Protein AF-A0A0C1E890-F1 (afdb_monomer)

Sequence (76 aa):
FSQKVRVHKLSWNPSPDKNASGYLLIRNGKTIASIPAKGPFTFSDVRKKKKGADVYQLYAFTKTGLKSSTLTLVVP

Structure (mmCIF, N/CA/C/O backbone):
data_AF-A0A0C1E890-F1
#
_entry.id   AF-A0A0C1E890-F1
#
loop_
_atom_site.group_PDB
_atom_site.id
_atom_site.type_symbol
_atom_site.label_atom_id
_atom_site.label_alt_id
_atom_site.label_comp_id
_atom_site.label_asym_id
_atom_site.label_entity_id
_atom_site.label_seq_id
_atom_site.pdbx_PDB_ins_code
_atom_site.Cartn_x
_atom_site.Cartn_y
_atom_site.Cartn_z
_atom_site.occupancy
_atom_site.B_iso_or_equiv
_atom_site.auth_seq_id
_atom_site.auth_comp_id
_atom_site.auth_asym_id
_atom_site.auth_atom_id
_atom_site.pdbx_PDB_model_num
ATOM 1 N N . PHE A 1 1 ? -16.988 -9.674 27.465 1.00 39.50 1 PHE A N 1
ATOM 2 C CA . PHE A 1 1 ? -16.961 -8.675 26.374 1.00 39.50 1 PHE A CA 1
ATOM 3 C C . PHE A 1 1 ? -16.412 -9.322 25.104 1.00 39.50 1 PHE A C 1
ATOM 5 O O . PHE A 1 1 ? -15.211 -9.543 25.035 1.00 39.50 1 PHE A O 1
ATOM 12 N N . SER A 1 2 ? -17.239 -9.652 24.106 1.00 46.16 2 SER A N 1
ATOM 13 C CA . SER A 1 2 ? -16.724 -10.169 22.824 1.00 46.16 2 SER A CA 1
ATOM 14 C C . SER A 1 2 ? -16.310 -9.004 21.924 1.00 46.16 2 SER A C 1
ATOM 16 O O . SER A 1 2 ? -17.151 -8.373 21.284 1.00 46.16 2 SER A O 1
ATOM 18 N N . GLN A 1 3 ? -15.014 -8.682 21.888 1.00 44.31 3 GLN A N 1
ATOM 19 C CA . GLN A 1 3 ? -14.473 -7.762 20.886 1.00 44.31 3 GLN A CA 1
ATOM 20 C C . GLN A 1 3 ? -14.508 -8.446 19.514 1.00 44.31 3 GLN A C 1
ATOM 22 O O . GLN A 1 3 ? -13.747 -9.371 19.249 1.00 44.31 3 GLN A O 1
ATOM 27 N N . LYS A 1 4 ? -15.393 -7.983 18.624 1.00 54.62 4 LYS A N 1
ATOM 28 C CA . LYS A 1 4 ? -15.342 -8.343 17.201 1.00 54.62 4 LYS A CA 1
ATOM 29 C C . LYS A 1 4 ? -14.130 -7.656 16.571 1.00 54.62 4 LYS A C 1
ATOM 31 O O . LYS A 1 4 ? -14.167 -6.455 16.308 1.00 54.62 4 LYS A O 1
ATOM 36 N N . VAL A 1 5 ? -13.064 -8.415 16.348 1.00 56.81 5 VAL A N 1
ATOM 37 C CA . VAL A 1 5 ? -11.899 -7.981 15.570 1.00 56.81 5 VAL A CA 1
ATOM 38 C C . VAL A 1 5 ? -12.217 -8.165 14.084 1.00 56.81 5 VAL A C 1
ATOM 40 O O . VAL A 1 5 ? -12.697 -9.224 13.686 1.00 56.81 5 VAL A O 1
ATOM 43 N N . ARG A 1 6 ? -11.977 -7.139 13.259 1.00 63.56 6 ARG A N 1
ATOM 44 C CA . ARG A 1 6 ? -12.015 -7.260 11.791 1.00 63.56 6 ARG A CA 1
ATOM 45 C C . ARG A 1 6 ? -10.589 -7.301 11.264 1.00 63.56 6 ARG A C 1
ATOM 47 O O . ARG A 1 6 ? -9.757 -6.512 11.704 1.00 63.56 6 ARG A O 1
ATOM 54 N N . VAL A 1 7 ? -10.327 -8.213 10.332 1.00 73.75 7 VAL A N 1
ATOM 55 C CA . VAL A 1 7 ? -9.043 -8.318 9.634 1.00 73.75 7 VAL A CA 1
ATOM 56 C C . VAL A 1 7 ? -9.295 -8.044 8.160 1.00 73.75 7 VAL A C 1
ATOM 58 O O . VAL A 1 7 ? -9.994 -8.819 7.511 1.00 73.75 7 VAL A O 1
ATOM 61 N N . HIS A 1 8 ? -8.753 -6.946 7.638 1.00 79.38 8 HIS A N 1
ATOM 62 C CA . HIS A 1 8 ? -8.760 -6.676 6.202 1.00 79.38 8 HIS A CA 1
ATOM 63 C C . HIS A 1 8 ? -7.481 -7.251 5.600 1.00 79.38 8 HIS A C 1
ATOM 65 O O . HIS A 1 8 ? -6.376 -6.845 5.967 1.00 79.38 8 HIS A O 1
ATOM 71 N N . LYS A 1 9 ? -7.634 -8.231 4.705 1.00 84.00 9 LYS A N 1
ATOM 72 C CA . LYS A 1 9 ? -6.520 -8.798 3.943 1.00 84.00 9 LYS A CA 1
ATOM 73 C C . LYS A 1 9 ? -6.406 -8.048 2.627 1.00 84.00 9 LYS A C 1
ATOM 75 O O . LYS A 1 9 ? -7.328 -8.069 1.820 1.00 84.00 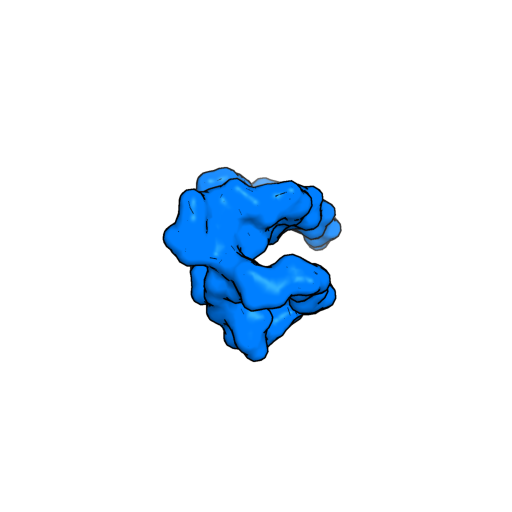9 LYS A O 1
ATOM 80 N N . LEU A 1 10 ? -5.275 -7.389 2.438 1.00 84.44 10 LEU A N 1
ATOM 81 C CA . LEU A 1 10 ? -4.934 -6.663 1.227 1.00 84.44 10 LEU A CA 1
ATOM 82 C C . LEU A 1 10 ? -3.874 -7.463 0.484 1.00 84.44 10 LEU A C 1
ATOM 84 O O . LEU A 1 10 ? -2.912 -7.931 1.095 1.00 84.44 10 LEU A O 1
ATOM 88 N N . SER A 1 11 ? -4.040 -7.598 -0.822 1.00 85.81 11 SER A N 1
ATOM 89 C CA . SER A 1 11 ? -3.069 -8.215 -1.720 1.00 85.81 11 SER A CA 1
ATOM 90 C C . SER A 1 11 ? -2.968 -7.377 -2.980 1.00 85.81 11 SER A C 1
ATOM 92 O O . SER A 1 11 ? -3.983 -6.884 -3.472 1.00 85.81 11 SER A O 1
ATOM 94 N N . TRP A 1 12 ? -1.759 -7.219 -3.501 1.00 84.81 12 TRP A N 1
ATOM 95 C CA . TRP A 1 12 ? -1.509 -6.474 -4.729 1.00 84.81 12 TRP A CA 1
ATOM 96 C C . TRP A 1 12 ? -0.411 -7.150 -5.543 1.00 84.81 12 TRP A C 1
ATOM 98 O O . TRP A 1 12 ? 0.348 -7.973 -5.035 1.00 84.81 12 TRP A O 1
ATOM 108 N N . ASN A 1 13 ? -0.320 -6.804 -6.822 1.00 85.00 13 ASN A N 1
ATOM 109 C CA . ASN A 1 13 ? 0.773 -7.256 -7.669 1.00 85.00 13 ASN A CA 1
ATOM 110 C C . ASN A 1 13 ? 2.006 -6.359 -7.468 1.00 85.00 13 ASN A C 1
ATOM 112 O O . ASN A 1 13 ? 1.849 -5.150 -7.264 1.00 85.00 13 ASN A O 1
ATOM 116 N N . PRO A 1 14 ? 3.230 -6.912 -7.541 1.00 83.88 14 PRO A N 1
ATOM 117 C CA . PRO A 1 14 ? 4.440 -6.102 -7.581 1.00 83.88 14 PRO A CA 1
ATOM 118 C C . PRO A 1 14 ? 4.378 -5.046 -8.686 1.00 83.88 14 PRO A C 1
ATOM 120 O O . PRO A 1 14 ? 3.898 -5.311 -9.788 1.00 83.88 14 PRO A O 1
ATOM 123 N N . SER A 1 15 ? 4.920 -3.864 -8.401 1.00 82.25 15 SER A N 1
ATOM 124 C CA . SER A 1 15 ? 5.140 -2.830 -9.407 1.00 82.25 15 SER A CA 1
ATOM 125 C C . SER A 1 15 ? 6.081 -3.353 -10.503 1.00 82.25 15 SER A C 1
ATOM 127 O O . SER A 1 15 ? 7.109 -3.951 -10.175 1.00 82.25 15 SER A O 1
ATOM 129 N N . PRO A 1 16 ? 5.792 -3.097 -11.793 1.00 77.88 16 PRO A N 1
ATOM 130 C CA . PRO A 1 16 ? 6.715 -3.413 -12.881 1.00 77.88 16 PRO A CA 1
ATOM 131 C C . PRO A 1 16 ? 7.976 -2.529 -12.860 1.00 77.88 16 PRO A C 1
ATOM 133 O O . PRO A 1 16 ? 8.956 -2.839 -13.539 1.00 77.88 16 PRO A O 1
ATOM 136 N N . ASP A 1 17 ? 7.978 -1.430 -12.091 1.00 79.31 17 ASP A N 1
ATOM 137 C CA . ASP A 1 17 ? 9.149 -0.567 -11.952 1.00 79.31 17 ASP A CA 1
ATOM 138 C C . ASP A 1 17 ? 10.222 -1.236 -11.079 1.00 79.31 17 ASP A C 1
ATOM 140 O O . ASP A 1 17 ? 10.095 -1.333 -9.857 1.00 79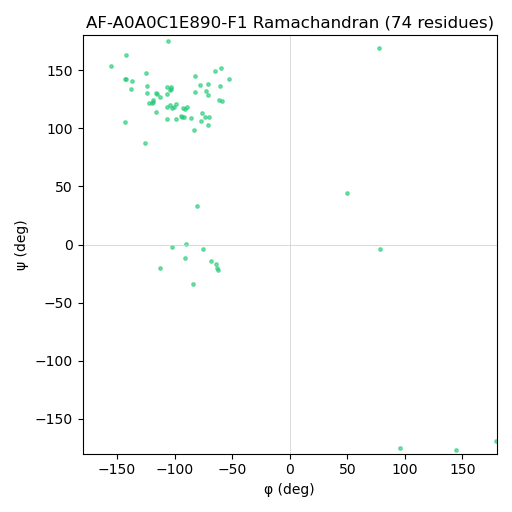.31 17 ASP A O 1
ATOM 144 N N . LYS A 1 18 ? 11.329 -1.638 -11.712 1.00 79.56 18 LYS A N 1
ATOM 145 C CA . LYS A 1 18 ? 12.500 -2.228 -11.043 1.00 79.56 18 LYS A CA 1
ATOM 146 C C . LYS A 1 18 ? 13.198 -1.268 -10.073 1.00 79.56 18 LYS A C 1
ATOM 148 O O . LYS A 1 18 ? 13.976 -1.718 -9.238 1.00 79.56 18 LYS A O 1
ATOM 153 N N . ASN A 1 19 ? 12.930 0.034 -10.170 1.00 82.50 19 ASN A N 1
ATOM 154 C CA . ASN A 1 19 ? 13.470 1.050 -9.267 1.00 82.50 19 ASN A CA 1
ATOM 155 C C . ASN A 1 19 ? 12.579 1.298 -8.046 1.00 82.50 19 ASN A C 1
ATOM 157 O O . ASN A 1 19 ? 12.912 2.153 -7.218 1.00 82.50 19 ASN A O 1
ATOM 161 N N . ALA A 1 20 ? 11.449 0.593 -7.924 1.00 82.38 20 ALA A N 1
ATOM 162 C CA . ALA A 1 20 ? 10.645 0.639 -6.716 1.00 82.38 20 ALA A CA 1
ATOM 163 C C . ALA A 1 20 ? 11.494 0.181 -5.520 1.00 82.38 20 ALA A C 1
ATOM 165 O O . ALA A 1 20 ? 12.052 -0.914 -5.496 1.00 82.38 20 ALA A O 1
ATOM 166 N N . SER A 1 21 ? 11.583 1.039 -4.512 1.00 87.00 21 SER A N 1
ATOM 167 C CA . SER A 1 21 ? 12.198 0.746 -3.219 1.00 87.00 21 SER A CA 1
ATOM 168 C C . SER A 1 21 ? 11.206 0.058 -2.286 1.00 87.00 21 SER A C 1
ATOM 170 O O . SER A 1 21 ? 11.587 -0.815 -1.504 1.00 87.00 21 SER A O 1
ATOM 172 N N . GLY A 1 22 ? 9.924 0.414 -2.384 1.00 86.31 22 GLY A N 1
ATOM 173 C CA . GLY A 1 22 ? 8.871 -0.166 -1.563 1.00 86.31 22 GLY A CA 1
ATOM 174 C C . GLY A 1 22 ? 7.491 0.406 -1.834 1.00 86.31 22 GLY A C 1
ATOM 175 O O . GLY A 1 22 ? 7.277 1.136 -2.801 1.00 86.31 22 GLY A O 1
ATOM 176 N N . TYR A 1 23 ? 6.566 0.053 -0.950 1.00 88.69 23 TYR A N 1
ATOM 177 C CA . TYR A 1 23 ? 5.175 0.458 -0.958 1.00 88.69 23 TYR A CA 1
ATOM 178 C C . TYR A 1 23 ? 4.815 1.127 0.361 1.00 88.69 23 TYR A C 1
ATOM 180 O O . TYR A 1 23 ? 5.150 0.624 1.430 1.00 88.69 23 TYR A O 1
ATOM 188 N N . LEU A 1 24 ? 4.085 2.229 0.289 1.00 89.88 24 LEU A N 1
ATOM 189 C CA . LEU A 1 24 ? 3.450 2.878 1.423 1.00 89.88 24 LEU A CA 1
ATOM 190 C C . LEU A 1 24 ? 1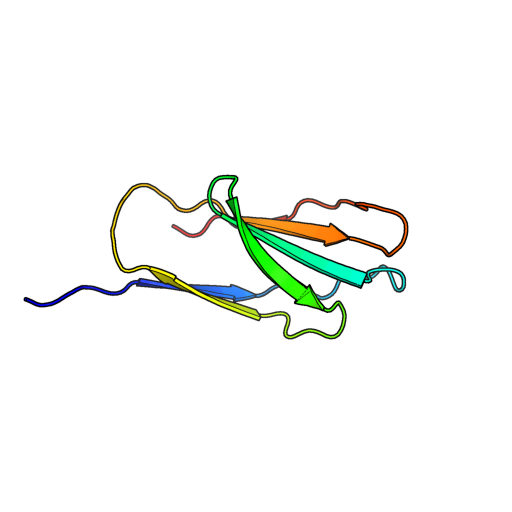.966 2.554 1.388 1.00 89.88 24 LEU A C 1
ATOM 192 O O . LEU A 1 24 ? 1.274 2.880 0.423 1.00 89.88 24 LEU A O 1
ATOM 196 N N . LEU A 1 25 ? 1.491 1.912 2.450 1.00 89.38 25 LEU A N 1
ATOM 197 C CA . LEU A 1 25 ? 0.083 1.619 2.634 1.00 89.38 25 LEU A CA 1
ATOM 198 C C . LEU A 1 25 ? -0.526 2.664 3.561 1.00 89.38 25 LEU A C 1
ATOM 200 O O . LEU A 1 25 ? -0.116 2.819 4.715 1.00 89.38 25 LEU A O 1
ATOM 204 N N . ILE A 1 26 ? -1.531 3.358 3.048 1.00 88.06 26 ILE A N 1
ATOM 205 C CA . ILE A 1 26 ? -2.235 4.438 3.720 1.00 88.06 26 ILE A CA 1
ATOM 206 C C . ILE A 1 26 ? -3.682 4.004 3.915 1.00 88.06 26 ILE A C 1
ATOM 208 O O . ILE A 1 26 ? -4.331 3.550 2.979 1.00 88.06 26 ILE A O 1
ATOM 212 N N . ARG A 1 27 ? -4.197 4.151 5.133 1.00 88.44 27 ARG A N 1
ATOM 213 C CA . ARG A 1 27 ? -5.603 3.922 5.466 1.00 88.44 27 ARG A CA 1
ATOM 214 C C . ARG A 1 27 ? -6.208 5.215 5.979 1.00 88.44 27 ARG A C 1
ATOM 216 O O . ARG A 1 27 ? -5.728 5.753 6.978 1.00 88.44 27 ARG A O 1
ATOM 223 N N . ASN A 1 28 ? -7.270 5.690 5.331 1.00 85.44 28 ASN A N 1
ATOM 224 C CA . ASN A 1 28 ? -7.964 6.937 5.677 1.00 85.44 28 ASN A CA 1
ATOM 225 C C . ASN A 1 28 ? -6.988 8.122 5.836 1.00 85.44 28 ASN A C 1
ATOM 227 O O . ASN A 1 28 ? -7.040 8.850 6.825 1.00 85.44 28 ASN A O 1
ATOM 231 N N . GLY A 1 29 ? -6.034 8.251 4.909 1.00 84.75 29 GLY A N 1
ATOM 232 C CA . GLY A 1 29 ? -5.018 9.311 4.915 1.00 84.75 29 GLY A CA 1
ATOM 233 C C . GLY A 1 29 ? -3.840 9.105 5.878 1.00 84.75 29 GLY A C 1
ATOM 234 O O . GLY A 1 29 ? -2.899 9.891 5.846 1.00 84.75 29 GLY A O 1
ATOM 235 N N . LYS A 1 30 ? -3.831 8.050 6.707 1.00 86.56 30 LYS A N 1
ATOM 236 C CA . LYS A 1 30 ? -2.713 7.743 7.613 1.00 86.56 30 LYS A CA 1
ATOM 237 C C . LYS A 1 30 ? -1.896 6.549 7.127 1.00 86.56 30 LYS A C 1
ATOM 239 O O . LYS A 1 30 ? -2.452 5.476 6.905 1.00 86.56 30 LYS A O 1
ATOM 244 N N . THR A 1 31 ? -0.575 6.696 7.052 1.00 89.12 31 THR A N 1
ATOM 245 C CA . THR A 1 31 ? 0.337 5.573 6.795 1.00 89.12 31 THR A CA 1
ATOM 246 C C . THR A 1 31 ? 0.223 4.532 7.904 1.00 89.12 31 THR A C 1
ATOM 248 O O . THR A 1 31 ? 0.384 4.845 9.086 1.00 89.12 31 THR A O 1
ATOM 251 N N . ILE A 1 32 ? -0.065 3.292 7.519 1.00 89.56 32 ILE A N 1
ATOM 252 C CA . ILE A 1 32 ? -0.167 2.147 8.430 1.00 89.56 32 ILE A CA 1
ATOM 253 C C . ILE A 1 32 ? 0.940 1.118 8.206 1.00 89.56 32 ILE A C 1
ATOM 255 O O . ILE A 1 32 ? 1.214 0.338 9.113 1.00 89.56 32 ILE A O 1
ATOM 259 N N . ALA A 1 33 ? 1.584 1.122 7.034 1.00 89.88 33 ALA A N 1
ATOM 260 C CA . ALA A 1 33 ? 2.713 0.246 6.751 1.00 89.88 33 ALA A CA 1
ATOM 261 C C . ALA A 1 33 ? 3.639 0.806 5.667 1.00 89.88 33 ALA A C 1
ATOM 263 O O . ALA A 1 33 ? 3.207 1.540 4.776 1.00 89.88 33 ALA A O 1
ATOM 264 N N . SER A 1 34 ? 4.902 0.387 5.736 1.00 90.62 34 SER A N 1
ATOM 265 C CA . SER A 1 34 ? 5.880 0.489 4.656 1.00 90.62 34 SER A CA 1
ATOM 266 C C . SER A 1 34 ? 6.383 -0.919 4.350 1.00 90.62 34 SER A C 1
ATOM 268 O O . SER A 1 34 ? 6.848 -1.616 5.252 1.00 90.62 34 SER A O 1
ATOM 270 N N . ILE A 1 35 ? 6.229 -1.363 3.107 1.00 90.38 35 ILE A N 1
ATOM 271 C CA . ILE A 1 35 ? 6.564 -2.715 2.656 1.00 90.38 35 ILE A CA 1
ATOM 272 C C . ILE A 1 35 ? 7.708 -2.625 1.640 1.00 90.38 35 ILE A C 1
ATOM 274 O O . ILE A 1 35 ? 7.595 -1.861 0.685 1.00 90.38 35 ILE A O 1
ATOM 278 N N . PRO A 1 36 ? 8.801 -3.391 1.778 1.00 89.94 36 PRO A N 1
ATOM 279 C CA . PRO A 1 36 ? 9.870 -3.411 0.781 1.00 89.94 36 PRO A CA 1
ATOM 280 C C . PRO A 1 36 ? 9.373 -3.856 -0.600 1.00 89.94 36 PRO A C 1
ATOM 282 O O . PRO A 1 36 ? 8.463 -4.675 -0.712 1.00 89.94 36 PRO A O 1
ATOM 285 N N . ALA A 1 37 ? 10.022 -3.406 -1.677 1.00 86.69 37 ALA A N 1
ATOM 286 C CA . ALA A 1 37 ? 9.633 -3.807 -3.035 1.00 86.69 37 ALA A CA 1
ATOM 287 C C . ALA A 1 37 ? 9.784 -5.317 -3.297 1.00 86.69 37 ALA A C 1
ATOM 289 O O . ALA A 1 37 ? 9.136 -5.855 -4.191 1.00 86.69 37 ALA A O 1
ATOM 290 N N . LYS A 1 38 ? 10.597 -6.002 -2.482 1.00 86.31 38 LYS A N 1
ATOM 291 C CA . LYS A 1 38 ? 10.770 -7.463 -2.488 1.00 86.31 38 LYS A CA 1
ATOM 292 C C . LYS A 1 38 ? 9.589 -8.223 -1.859 1.00 86.31 38 LYS A C 1
ATOM 294 O O . LYS A 1 38 ? 9.592 -9.448 -1.874 1.00 86.31 38 LYS A O 1
ATOM 299 N N . GLY A 1 39 ? 8.597 -7.510 -1.324 1.00 83.69 39 GLY A N 1
ATOM 300 C CA . GLY A 1 39 ? 7.437 -8.075 -0.645 1.00 83.69 39 GLY A CA 1
ATOM 301 C C . GLY A 1 39 ? 7.599 -8.126 0.881 1.00 83.69 39 GLY A C 1
ATOM 302 O O . GLY A 1 39 ? 8.581 -7.609 1.423 1.00 83.69 39 GLY A O 1
ATOM 303 N N . PRO A 1 40 ? 6.631 -8.730 1.591 1.00 87.62 40 PRO A N 1
ATOM 304 C CA . PRO A 1 40 ? 5.480 -9.476 1.061 1.00 87.62 40 PRO A CA 1
ATOM 305 C C . PRO A 1 40 ? 4.424 -8.572 0.397 1.00 87.62 40 PRO A C 1
ATOM 307 O O . PRO A 1 40 ? 4.078 -7.532 0.942 1.00 87.6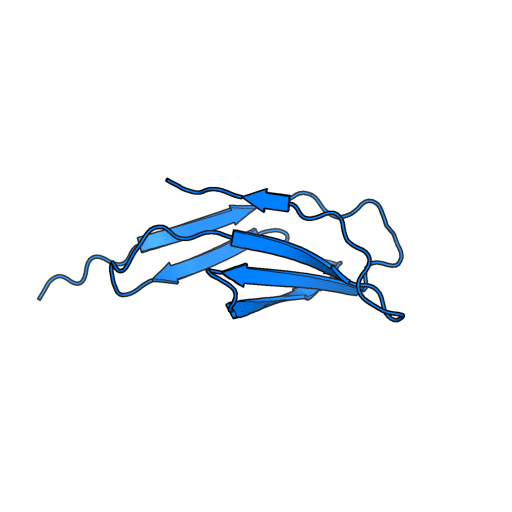2 40 PRO A O 1
ATOM 310 N N . PHE A 1 41 ? 3.857 -8.975 -0.750 1.00 86.75 41 PHE A N 1
ATOM 311 C CA . PHE A 1 41 ? 2.801 -8.213 -1.462 1.00 86.75 41 PHE A CA 1
ATOM 312 C C . PHE A 1 41 ? 1.400 -8.410 -0.864 1.00 86.75 41 PHE A C 1
ATOM 314 O O . PHE A 1 41 ? 0.381 -8.451 -1.556 1.00 86.75 41 PHE A O 1
ATOM 321 N N . THR A 1 42 ? 1.369 -8.594 0.449 1.00 88.19 42 THR A N 1
ATOM 322 C CA . THR A 1 42 ? 0.169 -8.854 1.226 1.00 88.19 42 THR A CA 1
ATOM 323 C C . THR A 1 42 ? 0.271 -8.127 2.553 1.00 88.19 42 THR A C 1
ATOM 325 O O . THR A 1 42 ? 1.337 -8.120 3.170 1.00 88.19 42 THR A O 1
ATOM 328 N N . PHE A 1 43 ? -0.841 -7.583 3.037 1.00 88.44 43 PHE A N 1
ATOM 329 C CA . PHE A 1 43 ? -0.910 -6.940 4.343 1.00 88.44 43 PHE A CA 1
ATOM 330 C C . PHE A 1 43 ? -2.202 -7.319 5.064 1.00 88.44 43 PHE A C 1
ATOM 332 O O . PHE A 1 43 ? -3.280 -7.294 4.474 1.00 88.44 43 PHE A O 1
ATOM 339 N N . SER A 1 44 ? -2.092 -7.672 6.346 1.00 89.19 44 SER A N 1
ATOM 340 C CA . SER A 1 44 ? -3.246 -7.939 7.208 1.00 89.19 44 SER A CA 1
ATOM 341 C C . SER A 1 44 ? -3.421 -6.792 8.190 1.00 89.19 44 SER A C 1
ATOM 343 O O . SER A 1 44 ? -2.640 -6.639 9.126 1.00 89.19 44 SER A O 1
ATOM 345 N N . ASP A 1 45 ? -4.460 -5.993 7.982 1.00 85.62 45 ASP A N 1
ATOM 346 C CA . ASP A 1 45 ? -4.806 -4.890 8.867 1.00 85.62 45 ASP A CA 1
ATOM 347 C C . ASP A 1 45 ? -5.833 -5.349 9.909 1.00 85.62 45 ASP A C 1
ATOM 349 O O . ASP A 1 45 ? -6.989 -5.632 9.588 1.00 85.62 45 ASP A O 1
ATOM 353 N N . VAL A 1 46 ? -5.397 -5.449 11.167 1.00 82.06 46 VAL A N 1
ATOM 354 C CA . VAL A 1 46 ? -6.220 -5.901 12.295 1.00 82.06 46 VAL A CA 1
ATOM 355 C C . VAL A 1 46 ? -6.826 -4.691 13.009 1.00 82.06 46 VAL A C 1
ATOM 357 O O . VAL A 1 46 ? -6.132 -3.941 13.700 1.00 82.06 46 VAL A O 1
ATOM 360 N N . ARG A 1 47 ? -8.149 -4.511 12.904 1.00 73.06 47 ARG A N 1
ATOM 361 C CA . ARG A 1 47 ? -8.886 -3.420 13.561 1.00 73.06 47 ARG A CA 1
ATOM 362 C C . ARG A 1 47 ? -9.663 -3.885 14.785 1.00 73.06 47 ARG A C 1
ATOM 364 O O . ARG A 1 47 ? -10.455 -4.824 14.734 1.00 73.06 47 ARG A O 1
ATOM 371 N N . LYS A 1 48 ? -9.509 -3.121 15.873 1.00 64.94 48 LYS A N 1
ATOM 372 C CA . LYS A 1 48 ? -10.220 -3.321 17.149 1.00 64.94 48 LYS A CA 1
ATOM 373 C C . LYS A 1 48 ? -11.553 -2.553 17.267 1.00 64.94 48 LYS A C 1
ATOM 375 O O . LYS A 1 48 ? -12.301 -2.817 18.203 1.00 64.94 48 LYS A O 1
ATOM 380 N N . LYS A 1 49 ? -11.874 -1.599 16.374 1.00 63.16 49 LYS A N 1
ATOM 381 C CA . LYS A 1 49 ? -13.111 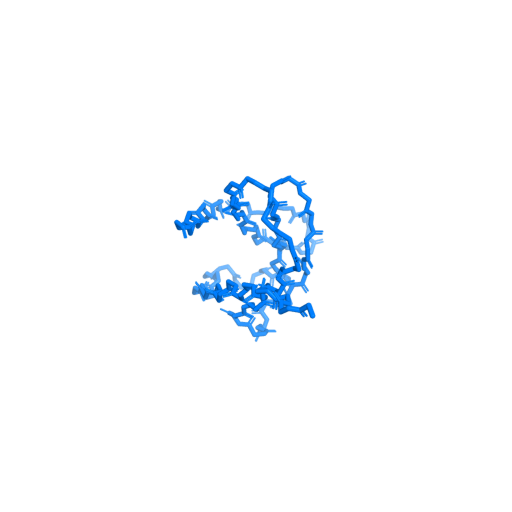-0.781 16.443 1.00 63.16 49 LYS A CA 1
ATOM 382 C C . LYS A 1 49 ? -13.725 -0.476 15.067 1.00 63.16 49 LYS A C 1
ATOM 384 O O . LYS A 1 49 ? -13.008 -0.175 14.116 1.00 63.16 49 LYS A O 1
ATOM 389 N N . LYS A 1 50 ? -15.066 -0.474 15.007 1.00 59.34 50 LYS A N 1
ATOM 390 C CA . LYS A 1 50 ? -15.885 0.093 13.918 1.00 59.34 50 LYS A CA 1
ATOM 391 C C . LYS A 1 50 ? -15.913 1.619 14.072 1.00 59.34 50 LYS A C 1
ATOM 393 O O . LYS A 1 50 ? -16.591 2.130 14.958 1.00 59.34 50 LYS A O 1
ATOM 398 N N . LYS A 1 51 ? -15.198 2.351 13.224 1.00 57.69 51 LYS A N 1
ATOM 399 C CA . LYS A 1 51 ? -15.517 3.756 12.936 1.00 57.69 51 LYS A CA 1
ATOM 400 C C . LYS A 1 51 ? -15.226 4.003 11.457 1.00 57.69 51 LYS A C 1
ATOM 402 O O . LYS A 1 51 ? -14.058 4.060 11.077 1.00 57.69 51 LYS A O 1
ATOM 407 N N . GLY A 1 52 ? -16.299 4.101 10.670 1.00 64.81 52 GLY A N 1
ATOM 408 C CA . GLY A 1 52 ? -16.275 4.409 9.237 1.00 64.81 52 GLY A CA 1
ATOM 409 C C . GLY A 1 52 ? -15.876 3.250 8.320 1.00 64.81 52 GLY A C 1
ATOM 410 O O . GLY A 1 52 ? -15.416 2.207 8.789 1.00 64.81 52 GLY A O 1
ATOM 411 N N . ALA A 1 53 ? -16.081 3.462 7.017 1.00 70.00 53 ALA A N 1
ATOM 412 C CA . ALA A 1 53 ? -15.457 2.670 5.963 1.00 70.00 53 ALA A CA 1
ATOM 413 C C . ALA A 1 53 ? -13.934 2.883 5.985 1.00 70.00 53 ALA A C 1
ATOM 415 O O . ALA A 1 53 ? -13.453 3.950 6.383 1.00 70.00 53 ALA A O 1
ATOM 416 N N . ASP A 1 54 ? -13.182 1.863 5.582 1.00 76.50 54 ASP A N 1
ATOM 417 C CA . ASP A 1 54 ? -11.734 1.950 5.436 1.00 76.50 54 ASP A CA 1
ATOM 418 C C . ASP A 1 54 ? -11.376 2.106 3.962 1.00 76.50 54 ASP A C 1
ATOM 420 O O . ASP A 1 54 ? -11.647 1.231 3.144 1.00 76.50 54 ASP A O 1
ATOM 424 N N . VAL A 1 55 ? -10.757 3.235 3.633 1.00 81.00 55 VAL A N 1
ATOM 425 C CA . VAL A 1 55 ? -10.215 3.511 2.305 1.00 81.00 55 VAL A CA 1
ATOM 426 C C . VAL A 1 55 ? -8.717 3.267 2.359 1.00 81.00 55 VAL A C 1
ATOM 428 O O . VAL A 1 55 ? -8.008 3.932 3.122 1.00 81.00 55 VAL A O 1
ATOM 431 N N . TYR A 1 56 ? -8.243 2.316 1.556 1.00 84.62 56 TYR A N 1
ATOM 432 C CA . TYR A 1 56 ? -6.825 2.003 1.435 1.00 84.62 56 TYR A CA 1
ATOM 433 C C . TYR A 1 56 ? -6.254 2.587 0.149 1.00 84.62 56 TYR A C 1
ATOM 435 O O . TYR A 1 56 ? -6.825 2.441 -0.933 1.00 84.62 56 TYR A O 1
ATOM 443 N N . GLN A 1 57 ? -5.096 3.220 0.278 1.00 84.94 57 GLN A N 1
ATOM 444 C CA . GLN A 1 57 ? -4.301 3.718 -0.832 1.00 84.94 57 GLN A CA 1
ATOM 445 C C . GLN A 1 57 ? -2.910 3.103 -0.731 1.00 84.94 57 GLN A C 1
ATOM 447 O O . GLN A 1 57 ? -2.286 3.132 0.333 1.00 84.94 57 GLN A O 1
ATOM 452 N N . LEU A 1 58 ? -2.435 2.538 -1.835 1.00 86.25 58 LEU A N 1
ATOM 453 C CA . LEU A 1 58 ? -1.098 1.972 -1.933 1.00 86.25 58 LEU A CA 1
ATOM 454 C C . LEU A 1 58 ? -0.261 2.806 -2.903 1.00 86.25 58 LEU A C 1
ATOM 456 O O . LEU A 1 58 ? -0.664 3.015 -4.048 1.00 86.25 58 LEU A O 1
ATOM 460 N N . TYR A 1 59 ? 0.910 3.245 -2.448 1.00 84.25 59 TYR A N 1
ATOM 461 C CA . TYR A 1 59 ? 1.859 4.022 -3.244 1.00 84.25 59 TYR A CA 1
ATOM 462 C C . TYR A 1 59 ? 3.177 3.279 -3.370 1.00 84.25 59 TYR A C 1
ATOM 464 O O . TYR A 1 59 ? 3.795 2.971 -2.357 1.00 84.25 59 TYR A O 1
ATOM 472 N N . ALA A 1 60 ? 3.651 3.041 -4.591 1.00 83.62 60 ALA A N 1
ATOM 473 C CA . ALA A 1 60 ? 5.039 2.645 -4.799 1.00 83.62 60 ALA A CA 1
ATOM 474 C C . ALA A 1 60 ? 5.959 3.878 -4.692 1.00 83.62 60 ALA A C 1
ATOM 476 O O . ALA A 1 60 ? 5.648 4.951 -5.213 1.00 83.62 60 ALA A O 1
ATOM 477 N N . PHE A 1 61 ? 7.101 3.737 -4.022 1.00 82.38 61 PHE A N 1
ATOM 478 C CA . PHE A 1 61 ? 8.125 4.781 -3.929 1.00 82.38 61 PHE A CA 1
ATOM 479 C C . PHE A 1 61 ? 9.477 4.251 -4.404 1.00 82.38 61 PHE A C 1
ATOM 481 O O . PHE A 1 61 ? 9.779 3.072 -4.222 1.00 82.38 61 PHE A O 1
ATOM 488 N N . THR A 1 62 ? 10.298 5.112 -5.005 1.00 80.50 62 THR A N 1
ATOM 489 C CA . THR A 1 62 ? 11.679 4.810 -5.416 1.00 80.50 62 THR A CA 1
ATOM 490 C C . THR A 1 62 ? 12.672 5.483 -4.464 1.00 80.50 62 THR A C 1
ATOM 492 O O . THR A 1 62 ? 12.289 6.241 -3.573 1.00 80.50 62 THR A O 1
ATOM 495 N N . LYS A 1 63 ? 13.979 5.225 -4.627 1.00 72.00 63 LYS A N 1
ATOM 496 C CA . LYS A 1 63 ? 15.033 5.910 -3.847 1.00 72.00 63 LYS A CA 1
ATOM 497 C C . LYS A 1 63 ? 15.074 7.423 -4.095 1.00 72.00 63 LYS A C 1
ATOM 499 O O . LYS A 1 63 ? 15.607 8.150 -3.268 1.00 72.00 63 LYS A O 1
ATOM 504 N N . THR A 1 64 ? 14.543 7.876 -5.227 1.00 70.25 64 THR A N 1
ATOM 505 C CA . THR A 1 64 ? 14.604 9.269 -5.681 1.00 70.25 64 THR A CA 1
ATOM 506 C C . THR A 1 64 ? 13.301 10.039 -5.450 1.00 70.25 64 THR A C 1
ATOM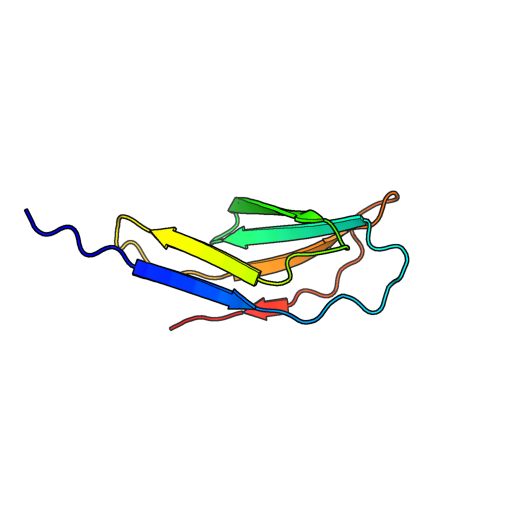 508 O O . THR A 1 64 ? 13.253 11.227 -5.750 1.00 70.25 64 THR A O 1
ATOM 511 N N . GLY A 1 65 ? 12.251 9.397 -4.920 1.00 65.31 65 GLY A N 1
ATOM 512 C CA . GLY A 1 65 ? 10.968 10.038 -4.616 1.00 65.31 65 GLY A CA 1
ATOM 513 C C . GLY A 1 65 ? 9.752 9.137 -4.855 1.00 65.31 65 GLY A C 1
ATOM 514 O O . GLY A 1 65 ? 9.869 7.959 -5.196 1.00 65.31 65 GLY A O 1
ATOM 515 N N . LEU A 1 66 ? 8.553 9.688 -4.656 1.00 60.50 66 LEU A N 1
ATOM 516 C CA . LEU A 1 66 ? 7.293 8.996 -4.945 1.00 60.50 66 LEU A CA 1
ATOM 517 C C . LEU A 1 66 ? 7.109 8.867 -6.461 1.00 60.50 66 LEU A C 1
ATOM 519 O O . LEU A 1 66 ? 7.189 9.859 -7.181 1.00 60.50 66 LEU A O 1
ATOM 523 N N . LYS A 1 67 ? 6.829 7.656 -6.948 1.00 60.16 67 LYS A N 1
ATOM 524 C CA . LYS A 1 67 ? 6.538 7.406 -8.363 1.00 60.16 67 LYS A CA 1
ATOM 525 C C . LYS A 1 67 ? 5.198 6.684 -8.431 1.00 60.16 67 LYS A C 1
ATOM 527 O O . LYS A 1 67 ? 5.110 5.464 -8.328 1.00 60.16 67 LYS A O 1
ATOM 532 N N . SER A 1 68 ? 4.134 7.475 -8.466 1.00 58.75 68 SER A N 1
ATOM 533 C CA . SER A 1 68 ? 2.768 6.988 -8.301 1.00 58.75 68 SER A CA 1
ATOM 534 C C . SER A 1 68 ? 2.266 6.218 -9.522 1.00 58.75 68 SER A C 1
ATOM 536 O O . SER A 1 68 ? 2.259 6.731 -10.635 1.00 58.75 68 SER A O 1
ATOM 538 N N . SER A 1 69 ? 1.688 5.047 -9.269 1.00 52.91 69 SER A N 1
ATOM 539 C CA . SER A 1 69 ? 0.312 4.786 -9.698 1.00 52.91 69 SER A CA 1
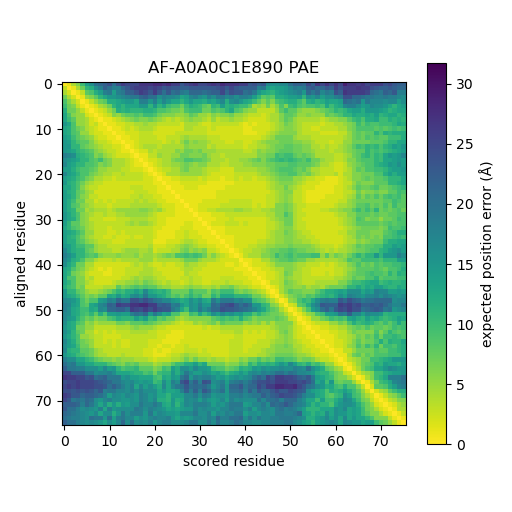ATOM 540 C C . SER A 1 69 ? -0.487 4.497 -8.427 1.00 52.91 69 SER A C 1
ATOM 542 O O . SER A 1 69 ? -0.100 3.650 -7.623 1.00 52.91 69 SER A O 1
ATOM 544 N N . THR A 1 70 ? -1.529 5.286 -8.170 1.00 54.41 70 THR A N 1
ATOM 545 C CA . THR A 1 70 ? -2.391 5.105 -6.997 1.00 54.41 70 THR A CA 1
ATOM 546 C C . THR A 1 70 ? -3.308 3.919 -7.267 1.00 54.41 70 THR A C 1
ATOM 548 O O . THR A 1 70 ? -4.171 4.001 -8.138 1.00 54.41 70 THR A O 1
ATOM 551 N N . LEU A 1 71 ? -3.147 2.826 -6.524 1.00 59.03 71 LEU A N 1
ATOM 552 C CA . LEU A 1 71 ? -4.149 1.762 -6.469 1.00 59.03 71 LEU A CA 1
ATOM 553 C C . LEU A 1 71 ? -5.094 2.066 -5.305 1.00 59.03 71 LEU A C 1
ATOM 555 O O . LEU A 1 71 ? -4.704 1.996 -4.137 1.00 59.03 71 LEU A O 1
ATOM 559 N N . THR A 1 72 ? -6.331 2.434 -5.632 1.00 50.06 72 THR A N 1
ATOM 560 C CA . THR A 1 72 ? -7.408 2.574 -4.649 1.00 50.06 72 THR A CA 1
ATOM 561 C C . THR A 1 72 ? -8.039 1.202 -4.453 1.00 50.06 72 THR A C 1
ATOM 563 O O . THR A 1 72 ? -8.728 0.710 -5.345 1.00 50.06 72 THR A O 1
ATOM 566 N N . LEU A 1 73 ? -7.809 0.575 -3.299 1.00 53.97 73 LEU A N 1
ATOM 567 C CA . LEU A 1 73 ? -8.491 -0.667 -2.938 1.00 53.97 73 LEU A CA 1
ATOM 568 C C . LEU A 1 73 ? -9.655 -0.314 -2.005 1.00 53.97 73 LEU A C 1
ATOM 570 O O . LEU A 1 73 ? -9.443 0.068 -0.851 1.00 53.97 73 LEU A O 1
ATOM 574 N N . VAL A 1 74 ? -10.886 -0.407 -2.508 1.00 46.44 74 VAL A N 1
ATOM 575 C CA . VAL A 1 74 ? -12.090 -0.248 -1.683 1.00 46.44 74 VAL A CA 1
ATOM 576 C C . VAL A 1 74 ? -12.466 -1.621 -1.135 1.00 46.44 74 VAL A C 1
ATOM 578 O O . VAL A 1 74 ? -12.753 -2.533 -1.907 1.00 46.44 74 VAL A O 1
ATOM 581 N N . VAL A 1 75 ? -12.451 -1.771 0.191 1.00 51.66 75 VAL A N 1
ATOM 582 C CA . VAL A 1 75 ? -12.942 -2.978 0.870 1.00 51.66 75 VAL A CA 1
ATOM 583 C C . VAL A 1 75 ? -14.286 -2.631 1.532 1.0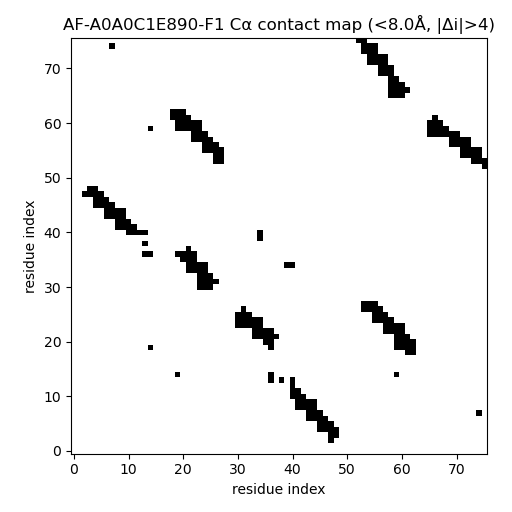0 51.66 75 VAL A C 1
ATOM 585 O O . VAL A 1 75 ? -14.296 -1.720 2.365 1.00 51.66 75 VAL A O 1
ATOM 588 N N . PRO A 1 76 ? -15.405 -3.281 1.151 1.00 44.03 76 PRO A N 1
ATOM 589 C CA . PRO A 1 76 ? -16.723 -3.042 1.752 1.00 44.03 76 PRO A CA 1
ATOM 590 C C . PRO A 1 76 ? -16.835 -3.491 3.223 1.00 44.03 76 PRO A C 1
ATOM 592 O O . PRO A 1 76 ? -16.139 -4.449 3.632 1.00 44.03 76 PRO A O 1
#

Organism: NCBI:txid83552

Foldseek 3Di:
DDQDKDKDKDADDQDPDPQFQWKFKAKPNHTPDTAGSVDPRMDIDIDRDDDDFIWIWMWTAGPVGTDDDTDTDGDD

Solvent-accessible surface area (backbone atoms only — not comparable to full-atom values): 4794 Å² total; per-residue (Å²): 134,88,79,73,67,47,71,51,79,46,74,59,79,80,74,88,56,87,65,44,52,21,34,41,36,24,48,75,90,39,78,77,48,76,38,47,55,92,40,72,57,56,48,77,49,77,40,81,70,94,74,80,85,59,47,36,40,40,34,40,26,34,90,89,45,80,57,78,62,79,48,76,51,81,59,134

Secondary structure (DSSP, 8-state):
-----EEEEEE-PPPS-TTEEEEEEEETTEEEEEEETT---EEEEEESS--SPPEEEEEEEETTEE----EEEE--

Mean predicted aligned error: 8.51 Å

pLDDT: mean 75.33, std 14.44, range [39.5, 90.62]

Nearest PDB structures (foldseek):
  6q9m-assembly2_B  TM=6.414E-01  e=7.480E-02  Drosophila melanogaster
  6q9m-assembly1_A  TM=7.358E-01  e=3.455E-01  Drosophila melanogaster
  6grs-assembly1_B  TM=4.755E-01  e=2.933E-01  Mus musculus
  5j7k-assembly1_A  TM=3.996E-01  e=1.283E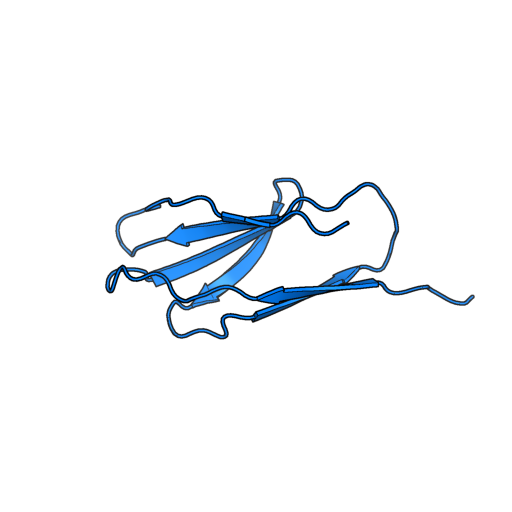+00  synthetic construct
  2x2y-assembly1_A  TM=4.114E-01  e=1.596E+00  Cellulomonas fimi

Radius of gyration: 13.6 Å; Cα contacts (8 Å, |Δi|>4): 135; chains: 1; bounding box: 32×20×39 Å